Protein AF-A0A2I0QEX5-F1 (afdb_monomer_lite)

Foldseek 3Di:
DDDDDDDDDWDQDPQLVVQLVVVCVLQVPDDSVNSSQLSRCLVVVHQEDEDPDPSQQQSVVSCVVRVHHYHYPVVD

pLDDT: mean 89.96, std 8.97, range [51.03, 97.62]

Sequence (76 aa):
MIEKRKIDFSSPQFKAYSLVEKIKTIESRTEPMDSLNLATAIADDASVFVTMDATLLGNKKLESEFGIKIKHPSEL

Radius of gyration: 12.76 Å; chains: 1; bounding box: 23×42×24 Å

Secondary structure (DSSP, 8-state):
-------------THHHHHHHHHHHH-TTS-HHHHHHHHHHHHTT-SEEE---TTTTT-HHHHHHH--EEE-GGG-

Structure (mmCIF, N/CA/C/O backbone):
data_AF-A0A2I0QEX5-F1
#
_entry.id   AF-A0A2I0QEX5-F1
#
loop_
_atom_site.group_PDB
_atom_site.id
_atom_site.type_symbol
_atom_site.label_atom_id
_atom_site.label_alt_id
_atom_site.label_comp_id
_atom_site.label_asym_id
_atom_site.label_entity_id
_atom_site.label_seq_id
_atom_site.pdbx_PDB_ins_code
_atom_site.Cartn_x
_atom_site.Cartn_y
_atom_site.Cartn_z
_atom_site.occupancy
_atom_site.B_iso_or_equiv
_atom_site.auth_seq_id
_atom_site.auth_comp_id
_atom_site.auth_asym_id
_atom_site.auth_atom_id
_atom_site.pdbx_PDB_model_num
ATOM 1 N N . MET A 1 1 ? 0.365 -31.107 -11.487 1.00 51.03 1 MET A N 1
ATOM 2 C CA . MET A 1 1 ? 0.461 -29.933 -12.381 1.00 51.03 1 MET A CA 1
ATOM 3 C C . MET A 1 1 ? 1.057 -28.807 -11.548 1.00 51.03 1 MET A C 1
ATOM 5 O O . MET A 1 1 ? 0.494 -28.528 -10.503 1.00 51.03 1 MET A O 1
ATOM 9 N N . ILE A 1 2 ? 2.234 -28.275 -11.894 1.00 63.50 2 ILE A N 1
ATOM 10 C CA . ILE A 1 2 ? 2.874 -27.193 -11.121 1.00 63.50 2 ILE A CA 1
ATOM 11 C C . ILE A 1 2 ? 2.498 -25.875 -11.795 1.00 63.50 2 ILE A C 1
ATOM 13 O O . ILE A 1 2 ? 2.887 -25.648 -12.941 1.00 63.50 2 ILE A O 1
ATOM 17 N N . GLU A 1 3 ? 1.735 -25.026 -11.108 1.00 64.94 3 GLU A N 1
ATOM 18 C CA . GLU A 1 3 ? 1.469 -23.664 -11.570 1.00 64.94 3 GLU A CA 1
ATOM 19 C C . GLU A 1 3 ? 2.755 -22.842 -11.469 1.00 64.94 3 GLU A C 1
ATOM 21 O O . GLU A 1 3 ? 3.242 -22.542 -10.379 1.00 64.94 3 GLU A O 1
ATOM 26 N N . LYS A 1 4 ? 3.341 -22.488 -12.615 1.00 77.06 4 LYS A N 1
ATOM 27 C CA . LYS A 1 4 ? 4.468 -21.554 -12.653 1.00 77.06 4 LYS A CA 1
ATOM 28 C C . LYS A 1 4 ? 3.920 -20.139 -12.518 1.00 77.06 4 LYS A C 1
ATOM 30 O O . LYS A 1 4 ? 3.234 -19.660 -13.416 1.00 77.06 4 LYS A O 1
ATOM 35 N N . ARG A 1 5 ? 4.243 -19.470 -11.413 1.00 77.69 5 ARG A N 1
ATOM 36 C CA . ARG A 1 5 ? 3.989 -18.035 -11.238 1.00 77.69 5 ARG A CA 1
ATOM 37 C C . ARG A 1 5 ? 5.252 -17.256 -11.588 1.00 77.69 5 ARG A C 1
ATOM 39 O O . ARG A 1 5 ? 6.354 -17.680 -11.243 1.00 77.69 5 ARG A O 1
ATOM 46 N N . LYS A 1 6 ? 5.091 -16.140 -12.297 1.00 79.00 6 LYS A N 1
ATOM 47 C CA . LYS A 1 6 ? 6.189 -15.209 -12.558 1.00 79.00 6 LYS A CA 1
ATOM 48 C C . LYS A 1 6 ? 6.476 -14.447 -11.264 1.00 79.00 6 LYS A C 1
ATOM 50 O O . LYS A 1 6 ? 5.548 -13.929 -10.652 1.00 79.00 6 LYS A O 1
ATOM 55 N N . ILE A 1 7 ? 7.736 -14.432 -10.848 1.00 82.00 7 ILE A N 1
ATOM 56 C CA . ILE A 1 7 ? 8.210 -13.659 -9.700 1.00 82.00 7 ILE A CA 1
ATOM 57 C C . ILE A 1 7 ? 9.154 -12.608 -10.265 1.00 82.00 7 ILE A C 1
ATOM 59 O O . ILE A 1 7 ? 10.141 -12.962 -10.909 1.00 82.00 7 ILE A O 1
ATOM 63 N N . ASP A 1 8 ? 8.833 -11.343 -10.026 1.00 83.75 8 ASP A N 1
ATOM 64 C CA . ASP A 1 8 ? 9.672 -10.203 -10.371 1.00 83.75 8 ASP A CA 1
ATOM 65 C C . ASP A 1 8 ? 10.051 -9.469 -9.077 1.00 83.75 8 ASP A C 1
ATOM 67 O O . ASP A 1 8 ? 9.288 -9.461 -8.109 1.00 83.75 8 ASP A O 1
ATOM 71 N N . PHE A 1 9 ? 11.239 -8.868 -9.053 1.00 83.75 9 PHE A N 1
ATOM 72 C CA . PHE A 1 9 ? 11.704 -8.055 -7.933 1.00 83.75 9 PHE A CA 1
ATOM 73 C C . PHE A 1 9 ? 11.690 -6.591 -8.351 1.00 83.75 9 PHE A C 1
ATOM 75 O O . PHE A 1 9 ? 12.326 -6.216 -9.336 1.00 83.75 9 PHE A O 1
ATOM 82 N N . SER A 1 10 ? 10.976 -5.770 -7.592 1.00 78.94 10 SER A N 1
ATOM 83 C CA . SER A 1 10 ? 10.903 -4.329 -7.797 1.00 78.94 10 SER A CA 1
ATOM 84 C C . SER A 1 10 ? 11.890 -3.605 -6.888 1.00 78.94 10 SER A C 1
ATOM 86 O O . SER A 1 10 ? 12.142 -4.014 -5.754 1.00 78.94 10 SER A O 1
ATOM 88 N N . SER A 1 11 ? 12.441 -2.496 -7.371 1.00 77.31 11 SER A N 1
ATOM 89 C CA . SER A 1 11 ? 13.196 -1.545 -6.553 1.00 77.31 11 SER A CA 1
ATOM 90 C C . SER A 1 11 ? 12.456 -0.210 -6.535 1.00 77.31 11 SER A C 1
ATOM 92 O O . SER A 1 11 ? 11.901 0.162 -7.573 1.00 77.31 11 SER A O 1
ATOM 94 N N . PRO A 1 12 ? 12.453 0.531 -5.413 1.00 76.69 12 PRO A N 1
ATOM 95 C CA . PRO A 1 12 ? 11.787 1.824 -5.353 1.00 76.69 12 PRO A CA 1
ATOM 96 C C . PRO A 1 12 ? 12.329 2.770 -6.428 1.00 76.69 12 PRO A C 1
ATOM 98 O O . PRO A 1 12 ? 13.515 3.104 -6.446 1.00 76.69 12 PRO A O 1
ATOM 101 N N . GLN A 1 13 ? 11.463 3.191 -7.348 1.00 77.06 13 GLN A N 1
ATOM 102 C CA . GLN A 1 13 ? 11.809 4.176 -8.372 1.00 77.06 13 GLN A CA 1
ATOM 103 C C . GLN A 1 13 ? 11.647 5.599 -7.824 1.00 77.06 13 GLN A C 1
ATOM 105 O O . GLN A 1 13 ? 10.951 5.813 -6.838 1.00 77.06 13 GLN A O 1
ATOM 110 N N . PHE A 1 14 ? 12.217 6.610 -8.491 1.00 73.62 14 PHE A N 1
ATOM 111 C CA . PHE A 1 14 ? 12.108 8.015 -8.058 1.00 73.62 14 PHE A CA 1
ATOM 112 C C . PHE A 1 14 ? 10.652 8.472 -7.823 1.00 73.62 14 PHE A C 1
ATOM 114 O O . PHE A 1 14 ? 10.372 9.221 -6.890 1.00 73.62 14 PHE A O 1
ATOM 121 N N . LYS A 1 15 ? 9.702 7.958 -8.619 1.00 74.81 15 LYS A N 1
ATOM 122 C CA . LYS A 1 15 ? 8.261 8.219 -8.460 1.00 74.81 15 LYS A CA 1
ATOM 123 C C . LYS A 1 15 ? 7.682 7.716 -7.127 1.00 74.81 15 LYS A C 1
ATOM 125 O O . LYS A 1 15 ? 6.654 8.224 -6.697 1.00 74.81 15 LYS A O 1
ATOM 130 N N . ALA A 1 16 ? 8.329 6.758 -6.462 1.00 80.75 16 ALA A N 1
ATOM 131 C CA . ALA A 1 16 ? 7.880 6.228 -5.179 1.00 80.75 16 ALA A CA 1
ATOM 132 C C . ALA A 1 16 ? 8.017 7.256 -4.042 1.00 80.75 16 ALA A C 1
ATOM 134 O O . ALA A 1 16 ? 7.228 7.223 -3.106 1.00 80.75 16 ALA A O 1
ATOM 135 N N . TYR A 1 17 ? 8.951 8.211 -4.117 1.00 85.31 17 TYR A N 1
ATOM 136 C CA . TYR A 1 17 ? 9.166 9.163 -3.018 1.00 85.31 17 TYR A CA 1
ATOM 137 C C . TYR A 1 17 ? 7.995 10.133 -2.815 1.00 85.31 17 TYR A C 1
ATOM 139 O O . TYR A 1 17 ? 7.567 10.336 -1.681 1.00 85.31 17 TYR A O 1
ATOM 147 N N . SER A 1 18 ? 7.415 10.676 -3.890 1.00 90.06 18 SER A N 1
ATOM 148 C CA . SER A 1 18 ? 6.224 11.534 -3.773 1.00 90.06 18 SER A CA 1
ATOM 149 C C . SER A 1 18 ? 4.995 10.751 -3.299 1.00 90.06 18 SER A C 1
ATOM 151 O O . SER A 1 18 ? 4.153 11.279 -2.571 1.00 90.06 18 SER A O 1
ATOM 153 N N . LEU A 1 19 ? 4.906 9.466 -3.658 1.00 94.00 19 LEU A N 1
ATOM 154 C CA . LEU A 1 19 ? 3.871 8.567 -3.151 1.00 94.00 19 LEU A CA 1
ATOM 155 C C . LEU A 1 19 ? 4.037 8.298 -1.653 1.00 94.00 19 LEU A C 1
ATOM 157 O O . LEU A 1 19 ? 3.039 8.310 -0.938 1.00 94.00 19 LEU A O 1
ATOM 161 N N . VAL A 1 20 ? 5.267 8.130 -1.154 1.00 94.38 20 VAL A N 1
ATOM 162 C CA . VAL A 1 20 ? 5.535 7.964 0.286 1.00 94.38 20 VAL A CA 1
ATOM 163 C C . VAL A 1 20 ? 5.011 9.153 1.089 1.00 94.38 20 VAL A C 1
ATOM 165 O O . VAL A 1 20 ? 4.337 8.953 2.099 1.00 94.38 20 VAL A O 1
ATOM 168 N N . GLU A 1 21 ? 5.270 10.385 0.645 1.00 93.31 21 GLU A N 1
ATOM 169 C CA . GLU A 1 21 ? 4.759 11.588 1.321 1.00 93.31 21 GLU A CA 1
ATOM 170 C C . GLU A 1 21 ? 3.226 11.613 1.360 1.00 93.31 21 GLU A C 1
ATOM 172 O O . GLU A 1 21 ? 2.616 11.906 2.395 1.00 93.31 21 GLU A O 1
ATOM 177 N N . LYS A 1 22 ? 2.586 11.231 0.251 1.00 94.81 22 LYS A N 1
ATOM 178 C CA . LYS A 1 22 ? 1.126 11.158 0.158 1.00 94.81 22 LYS A CA 1
ATOM 179 C C . LYS A 1 22 ? 0.540 10.058 1.049 1.00 94.81 22 LYS A C 1
ATOM 181 O O . LYS A 1 22 ? -0.439 10.309 1.748 1.00 94.81 22 LYS A O 1
ATOM 186 N N . ILE A 1 23 ? 1.156 8.876 1.086 1.00 94.88 23 ILE A N 1
ATOM 187 C CA . ILE A 1 23 ? 0.762 7.770 1.974 1.00 94.88 23 ILE A CA 1
ATOM 188 C C . ILE A 1 23 ? 0.840 8.220 3.434 1.00 94.88 23 ILE A C 1
ATOM 190 O O . ILE A 1 23 ? -0.142 8.084 4.161 1.00 94.88 23 ILE A O 1
ATOM 194 N N . LYS A 1 24 ? 1.952 8.842 3.842 1.00 94.56 24 LYS A N 1
ATOM 195 C CA . LYS A 1 24 ? 2.130 9.353 5.211 1.00 94.56 24 LYS A CA 1
ATOM 196 C C . LYS A 1 24 ? 1.162 10.475 5.580 1.00 94.56 24 LYS A C 1
ATOM 198 O O . LYS A 1 24 ? 0.843 10.643 6.753 1.00 94.56 24 LYS A O 1
ATOM 203 N N . THR A 1 25 ? 0.675 11.227 4.596 1.00 95.38 25 THR A N 1
ATOM 204 C CA . THR A 1 25 ? -0.379 12.228 4.816 1.00 95.38 25 THR A CA 1
ATOM 205 C C . THR A 1 25 ? -1.727 11.567 5.135 1.00 95.38 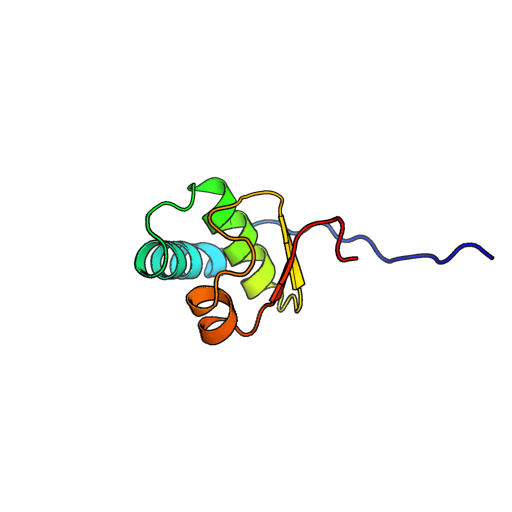25 THR A C 1
ATOM 207 O O . THR A 1 25 ? -2.509 12.108 5.914 1.00 95.38 25 THR A O 1
ATOM 210 N N . ILE A 1 26 ? -2.003 10.388 4.568 1.00 95.25 26 ILE A N 1
ATOM 211 C CA . ILE A 1 26 ? -3.260 9.646 4.765 1.00 95.25 26 ILE A CA 1
ATOM 212 C C . ILE A 1 26 ? -3.214 8.772 6.026 1.00 95.25 26 ILE A C 1
ATOM 214 O O . ILE A 1 26 ? -4.183 8.748 6.788 1.00 95.25 26 ILE A O 1
ATOM 218 N N . GLU A 1 27 ? -2.107 8.060 6.245 1.00 93.31 27 GLU A N 1
ATOM 219 C CA . GLU A 1 27 ? -1.850 7.234 7.428 1.00 93.31 27 GLU A CA 1
ATOM 220 C C . GLU A 1 27 ? -0.436 7.517 7.947 1.00 93.31 27 GLU A C 1
ATOM 222 O O . GLU A 1 27 ? 0.562 6.951 7.495 1.00 93.31 27 GLU A O 1
ATOM 227 N N . SER A 1 28 ? -0.361 8.423 8.918 1.00 93.88 28 SER A N 1
ATOM 228 C CA . SER A 1 28 ? 0.896 8.925 9.476 1.00 93.88 28 SER A CA 1
ATOM 229 C C . SER A 1 28 ? 1.618 7.930 10.378 1.00 93.88 28 SER A C 1
ATOM 231 O O . SER A 1 28 ? 2.804 8.119 10.647 1.00 93.88 28 SER A O 1
ATOM 233 N N . ARG A 1 29 ? 0.930 6.878 10.841 1.00 93.12 29 ARG A N 1
ATOM 234 C CA . ARG A 1 29 ? 1.524 5.824 11.679 1.00 93.12 29 ARG A CA 1
ATOM 235 C C . ARG A 1 29 ? 2.220 4.741 10.863 1.00 93.12 29 ARG A C 1
ATOM 237 O O . ARG A 1 29 ? 2.836 3.867 11.458 1.00 93.12 29 ARG A O 1
ATOM 244 N N . THR A 1 30 ? 2.115 4.791 9.535 1.00 90.81 30 THR A N 1
ATOM 245 C CA . THR A 1 30 ? 2.808 3.842 8.665 1.00 90.81 30 THR A CA 1
ATOM 246 C C . THR A 1 30 ? 4.315 4.009 8.833 1.00 90.81 30 THR A C 1
ATOM 248 O O . THR A 1 30 ? 4.854 5.113 8.674 1.00 90.81 30 THR A O 1
ATOM 251 N N . GLU A 1 31 ? 5.009 2.908 9.100 1.00 91.44 31 GLU A N 1
ATOM 252 C CA . GLU A 1 31 ? 6.465 2.903 9.169 1.00 91.44 31 GLU A CA 1
ATOM 253 C C . GLU A 1 31 ? 7.073 3.360 7.823 1.00 91.44 31 GLU A C 1
ATOM 255 O O . GLU A 1 31 ? 6.482 3.161 6.749 1.00 91.44 31 GLU A O 1
ATOM 260 N N . PRO A 1 32 ? 8.258 4.003 7.822 1.00 89.81 32 PRO A N 1
ATOM 261 C CA . PRO A 1 32 ? 8.863 4.523 6.597 1.00 89.81 32 PRO A CA 1
ATOM 262 C C . PRO A 1 32 ? 9.075 3.459 5.514 1.00 89.81 32 PRO A C 1
ATOM 264 O O . PRO A 1 32 ? 8.852 3.739 4.337 1.00 89.81 32 PRO A O 1
ATOM 267 N N . MET A 1 33 ? 9.486 2.251 5.908 1.00 91.25 33 MET A N 1
ATOM 268 C CA . MET A 1 33 ? 9.748 1.161 4.968 1.00 91.25 33 MET A CA 1
ATOM 269 C C . MET A 1 33 ? 8.452 0.601 4.378 1.00 91.25 33 MET A C 1
ATOM 271 O O . MET A 1 33 ? 8.379 0.374 3.174 1.00 91.25 33 MET A O 1
ATOM 275 N N . ASP A 1 34 ? 7.406 0.451 5.190 1.00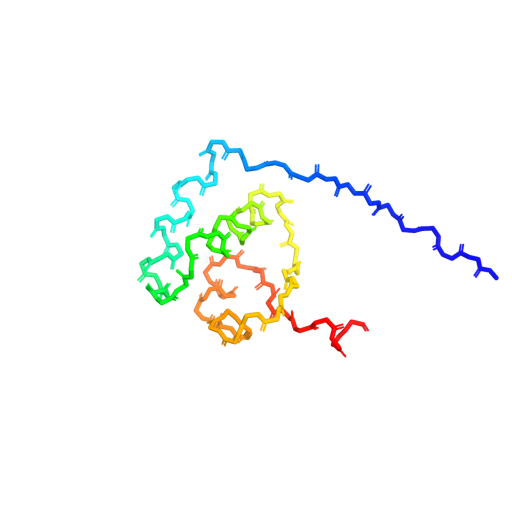 92.69 34 ASP A N 1
ATOM 276 C CA . ASP A 1 34 ? 6.101 -0.018 4.720 1.00 92.69 34 ASP A CA 1
ATOM 277 C C . ASP A 1 34 ? 5.448 0.990 3.772 1.00 92.69 34 ASP A C 1
ATOM 279 O O . ASP A 1 34 ? 4.919 0.613 2.725 1.00 92.69 34 ASP A O 1
ATOM 283 N N . SER A 1 35 ? 5.605 2.286 4.061 1.00 93.81 35 SER A N 1
ATOM 284 C CA . SER A 1 35 ? 5.203 3.359 3.145 1.00 93.81 35 SER A CA 1
ATOM 285 C C . SER A 1 35 ? 5.932 3.256 1.801 1.00 93.81 35 SER A C 1
ATOM 287 O O . SER A 1 35 ? 5.316 3.426 0.751 1.00 93.81 35 SER A O 1
ATOM 289 N N . LEU A 1 36 ? 7.240 2.972 1.818 1.00 94.62 36 LEU A N 1
ATOM 290 C CA . LEU A 1 36 ? 8.059 2.838 0.610 1.00 94.62 36 LEU A CA 1
ATOM 291 C C . LEU A 1 36 ? 7.700 1.588 -0.202 1.00 94.62 36 LEU A C 1
ATOM 293 O O . LEU A 1 36 ? 7.624 1.652 -1.430 1.00 94.62 36 LEU A O 1
ATOM 297 N N . ASN A 1 37 ? 7.444 0.468 0.471 1.00 94.75 37 ASN A N 1
ATOM 298 C CA . ASN A 1 37 ? 7.022 -0.777 -0.166 1.00 94.75 37 ASN A CA 1
ATOM 299 C C . ASN A 1 37 ? 5.652 -0.617 -0.832 1.00 94.75 37 ASN A C 1
ATOM 301 O O . ASN A 1 37 ? 5.490 -0.982 -1.996 1.00 94.75 37 ASN A O 1
ATOM 305 N N . LEU A 1 38 ? 4.692 -0.004 -0.133 1.00 95.25 38 LEU A N 1
ATOM 306 C CA . LEU A 1 38 ? 3.377 0.295 -0.692 1.00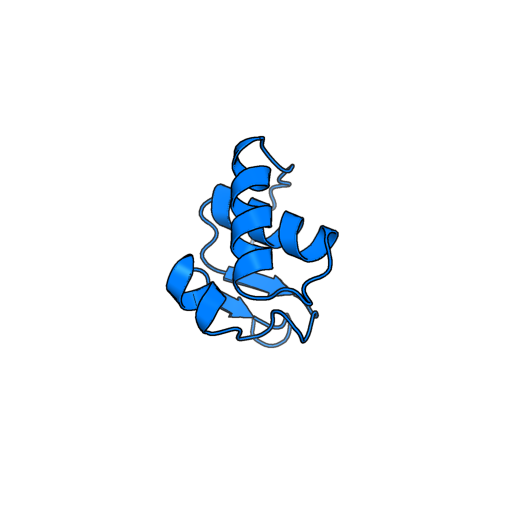 95.25 38 LEU A CA 1
ATOM 307 C C . LEU A 1 38 ? 3.482 1.270 -1.874 1.00 95.25 38 LEU A C 1
ATOM 309 O O . LEU A 1 38 ? 2.893 1.024 -2.923 1.00 95.25 38 LEU A O 1
ATOM 313 N N . ALA A 1 39 ? 4.278 2.335 -1.744 1.00 95.50 39 ALA A N 1
ATOM 314 C CA . ALA A 1 39 ? 4.533 3.278 -2.833 1.00 95.50 39 ALA A CA 1
ATOM 315 C C . ALA A 1 39 ? 5.137 2.599 -4.069 1.00 95.50 39 ALA A C 1
ATOM 317 O O . ALA A 1 39 ? 4.762 2.925 -5.192 1.00 95.50 39 ALA A O 1
ATOM 318 N N . THR A 1 40 ? 6.052 1.650 -3.866 1.00 94.50 40 THR A N 1
ATOM 319 C CA . THR A 1 40 ? 6.661 0.875 -4.955 1.00 94.50 40 THR A CA 1
ATOM 320 C C . THR A 1 40 ? 5.619 -0.005 -5.639 1.00 94.50 40 THR A C 1
ATOM 322 O O . THR A 1 40 ? 5.509 0.034 -6.858 1.00 94.50 40 THR A O 1
ATOM 325 N N . ALA A 1 41 ? 4.789 -0.719 -4.871 1.00 94.06 41 ALA A N 1
ATOM 326 C CA . ALA A 1 41 ? 3.712 -1.537 -5.427 1.00 94.06 41 ALA A CA 1
ATOM 327 C C . ALA A 1 41 ? 2.710 -0.703 -6.244 1.00 94.06 41 ALA A C 1
ATOM 329 O O . ALA A 1 41 ? 2.299 -1.118 -7.322 1.00 94.06 41 ALA A O 1
ATOM 330 N N . ILE A 1 42 ? 2.357 0.493 -5.764 1.00 94.31 42 ILE A N 1
ATOM 331 C CA . ILE A 1 42 ? 1.493 1.429 -6.496 1.00 94.31 42 ILE A CA 1
ATOM 332 C C . ILE A 1 42 ? 2.175 1.918 -7.781 1.00 94.31 42 ILE A C 1
ATOM 334 O O . ILE A 1 42 ? 1.532 1.985 -8.821 1.00 94.31 42 ILE A O 1
ATOM 338 N N . ALA A 1 43 ? 3.466 2.261 -7.725 1.00 92.56 43 ALA A N 1
ATOM 339 C CA . ALA A 1 43 ? 4.216 2.734 -8.890 1.00 92.56 43 ALA A CA 1
ATOM 340 C C . ALA A 1 43 ? 4.363 1.667 -9.989 1.00 92.56 43 ALA A C 1
ATOM 342 O O . ALA A 1 43 ? 4.476 2.026 -11.160 1.00 92.56 43 ALA A O 1
ATOM 343 N N . ASP A 1 44 ? 4.336 0.392 -9.604 1.00 91.19 44 ASP A N 1
ATOM 344 C CA . ASP A 1 44 ? 4.370 -0.764 -10.503 1.00 91.19 44 ASP A CA 1
ATOM 345 C C . ASP A 1 44 ? 2.956 -1.251 -10.902 1.00 91.19 44 ASP A C 1
ATOM 347 O O . ASP A 1 44 ? 2.802 -2.364 -11.407 1.00 91.19 44 ASP A O 1
ATOM 351 N N . ASP A 1 45 ? 1.916 -0.436 -10.671 1.00 91.62 45 ASP A N 1
ATOM 352 C CA . ASP A 1 45 ? 0.510 -0.717 -10.999 1.00 91.62 45 ASP A CA 1
ATOM 353 C C . ASP A 1 45 ? -0.020 -2.036 -10.393 1.00 91.62 45 ASP A C 1
ATOM 355 O O . ASP A 1 45 ? -0.861 -2.739 -10.971 1.00 91.62 45 ASP A O 1
ATOM 359 N N . ALA A 1 46 ? 0.459 -2.402 -9.199 1.00 92.88 46 ALA A N 1
ATOM 360 C CA . ALA A 1 46 ? -0.018 -3.588 -8.503 1.00 92.88 46 ALA A CA 1
ATOM 361 C C . ALA A 1 46 ? -1.492 -3.435 -8.093 1.00 92.88 46 ALA A C 1
ATOM 363 O O . ALA A 1 46 ? -1.903 -2.448 -7.486 1.00 92.88 46 ALA A O 1
ATOM 364 N N . SER A 1 47 ? -2.294 -4.470 -8.349 1.00 94.81 47 SER A N 1
ATOM 365 C CA . SER A 1 47 ? -3.705 -4.508 -7.930 1.00 94.81 47 SER A CA 1
ATOM 366 C C . SER A 1 47 ? -3.894 -4.925 -6.468 1.00 94.81 47 SER A C 1
ATOM 368 O O . SER A 1 47 ? -4.906 -4.590 -5.846 1.00 94.81 47 SER A O 1
ATOM 370 N N . VAL A 1 48 ? -2.926 -5.653 -5.903 1.00 95.94 48 VAL A N 1
ATOM 371 C CA . VAL A 1 48 ? -2.951 -6.155 -4.526 1.00 95.94 48 VAL A CA 1
ATOM 372 C C . VAL A 1 48 ? -1.581 -5.954 -3.885 1.00 95.94 48 VAL A C 1
ATOM 374 O O . VAL A 1 48 ? -0.576 -6.439 -4.398 1.00 95.94 48 VAL A O 1
ATOM 377 N N . PHE A 1 49 ? -1.556 -5.285 -2.736 1.00 96.31 49 PHE A N 1
ATOM 378 C CA . PHE A 1 49 ? -0.423 -5.233 -1.824 1.00 96.31 49 PHE A CA 1
ATOM 379 C C . PHE A 1 49 ? -0.666 -6.197 -0.666 1.00 96.31 49 PHE A C 1
ATOM 381 O O . PHE A 1 49 ? -1.730 -6.192 -0.045 1.00 96.31 49 PHE A O 1
ATOM 388 N N . VAL A 1 50 ? 0.318 -7.041 -0.382 1.00 95.56 50 VAL A N 1
ATOM 389 C CA . VAL A 1 50 ? 0.217 -8.077 0.645 1.00 95.56 50 VAL A CA 1
ATOM 390 C C . VAL A 1 50 ? 1.144 -7.704 1.789 1.00 95.56 50 VAL A C 1
ATOM 392 O O . VAL A 1 50 ? 2.339 -7.517 1.575 1.00 95.56 50 VAL A O 1
ATOM 395 N N . THR A 1 51 ? 0.603 -7.600 2.999 1.0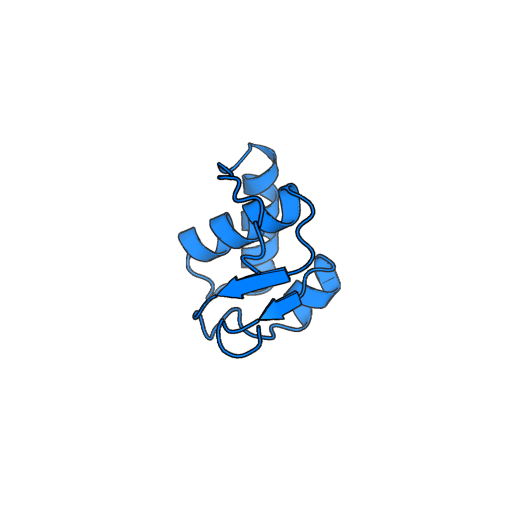0 95.06 51 THR A N 1
ATOM 396 C CA . THR A 1 51 ? 1.383 -7.241 4.190 1.00 95.06 51 THR A CA 1
ATOM 397 C C . THR A 1 51 ? 0.801 -7.875 5.449 1.00 95.06 51 THR A C 1
ATOM 399 O O . THR A 1 51 ? -0.358 -8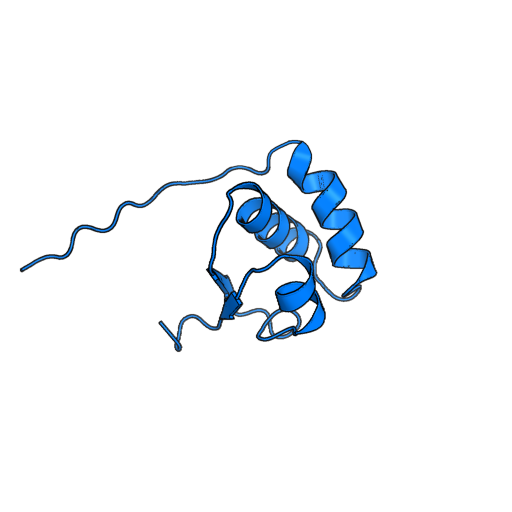.277 5.476 1.00 95.06 51 THR A O 1
ATOM 402 N N . MET A 1 52 ? 1.612 -7.975 6.500 1.00 95.31 52 MET A N 1
ATOM 403 C CA . MET A 1 52 ? 1.153 -8.318 7.851 1.00 95.31 52 MET A CA 1
ATOM 404 C C . MET A 1 52 ? 0.970 -7.072 8.734 1.00 95.31 52 MET A C 1
ATOM 406 O O . MET A 1 52 ? 0.540 -7.197 9.878 1.00 95.31 52 MET A O 1
ATOM 410 N N . ASP A 1 53 ? 1.299 -5.878 8.230 1.00 93.38 53 ASP A N 1
ATOM 411 C CA . ASP A 1 53 ? 1.192 -4.628 8.983 1.00 93.38 53 ASP A CA 1
ATOM 412 C C . ASP A 1 53 ? -0.276 -4.241 9.218 1.00 93.38 53 ASP A C 1
ATOM 414 O O . ASP A 1 53 ? -1.007 -3.852 8.303 1.00 93.38 53 ASP A O 1
ATOM 418 N N . ALA A 1 54 ? -0.695 -4.302 10.482 1.00 91.62 54 ALA A N 1
ATOM 419 C CA . ALA A 1 54 ? -2.048 -3.980 10.917 1.00 91.62 54 ALA A CA 1
ATOM 420 C C . ALA A 1 54 ? -2.467 -2.522 10.652 1.00 91.62 54 ALA A C 1
ATOM 422 O O . ALA A 1 54 ? -3.664 -2.242 10.604 1.00 91.62 54 ALA A O 1
ATOM 423 N N . THR A 1 55 ? -1.524 -1.590 10.482 1.00 90.50 55 THR A N 1
ATOM 424 C CA . THR A 1 55 ? -1.832 -0.185 10.156 1.00 90.50 55 THR A CA 1
ATOM 425 C C . THR A 1 55 ? -2.257 -0.005 8.695 1.00 90.50 55 THR A C 1
ATOM 427 O O . THR A 1 55 ? -3.034 0.900 8.369 1.00 90.50 55 THR A O 1
ATOM 430 N N . LEU A 1 56 ? -1.797 -0.903 7.820 1.00 94.12 56 LEU A N 1
ATOM 431 C CA . LEU A 1 56 ? -2.080 -0.892 6.388 1.00 94.12 56 LEU A CA 1
ATOM 432 C C . LEU A 1 56 ? -3.220 -1.833 5.998 1.00 94.12 56 LEU A C 1
ATOM 434 O O . LEU A 1 56 ? -3.972 -1.528 5.067 1.00 94.12 56 LEU A O 1
ATOM 438 N N . LEU A 1 57 ? -3.360 -2.963 6.694 1.00 95.38 57 LEU A N 1
ATOM 439 C CA . LEU A 1 57 ? -4.357 -3.986 6.386 1.00 95.38 57 LEU A CA 1
ATOM 440 C C . LEU A 1 57 ? -5.772 -3.414 6.280 1.00 95.38 57 LEU A C 1
ATOM 442 O O . LEU A 1 57 ? -6.316 -2.839 7.223 1.00 95.38 57 LEU A O 1
ATOM 446 N N . GLY A 1 58 ? -6.377 -3.580 5.101 1.00 91.44 58 GLY A N 1
ATOM 447 C CA . GLY A 1 58 ? -7.733 -3.119 4.822 1.00 91.44 58 GLY A CA 1
ATOM 448 C C . GLY A 1 58 ? -7.944 -1.605 4.945 1.00 91.44 58 GLY A C 1
ATOM 449 O O . GLY A 1 58 ? -9.100 -1.178 5.046 1.00 91.44 58 GLY A O 1
ATOM 450 N N . ASN A 1 59 ? -6.881 -0.789 4.933 1.00 95.88 59 ASN A N 1
ATOM 451 C CA . ASN A 1 59 ? -6.973 0.661 5.092 1.00 95.88 59 ASN A CA 1
ATOM 452 C C . ASN A 1 59 ? -7.732 1.305 3.917 1.00 95.88 59 ASN A C 1
ATOM 454 O O . ASN A 1 59 ? -7.173 1.604 2.862 1.00 95.88 59 ASN A O 1
ATOM 458 N N . LYS A 1 60 ? -9.035 1.550 4.112 1.00 96.75 60 LYS A N 1
ATOM 459 C CA . LYS A 1 60 ? -9.959 1.987 3.050 1.00 96.75 60 LYS A CA 1
ATOM 460 C C . LYS A 1 60 ? -9.607 3.321 2.410 1.00 96.75 60 LYS A C 1
ATOM 462 O O . LYS A 1 60 ? -9.946 3.522 1.247 1.00 96.75 60 LYS A O 1
ATOM 467 N N . LYS A 1 61 ? -8.926 4.214 3.133 1.00 97.06 61 LYS A N 1
ATOM 468 C CA . LYS A 1 61 ? -8.482 5.494 2.569 1.00 97.06 61 LYS A CA 1
ATOM 469 C C . LYS A 1 61 ? -7.381 5.266 1.540 1.00 97.06 61 LYS A C 1
ATOM 471 O O . LYS A 1 61 ? -7.501 5.750 0.422 1.00 97.06 61 LYS A O 1
ATOM 476 N N . LEU A 1 62 ? -6.364 4.478 1.895 1.00 96.62 62 LEU A N 1
ATOM 477 C CA . LEU A 1 62 ? -5.276 4.123 0.982 1.00 96.62 62 LEU A CA 1
ATOM 478 C C . LEU A 1 62 ? -5.789 3.290 -0.202 1.00 96.62 62 LEU A C 1
ATOM 480 O O . LEU A 1 62 ? -5.452 3.589 -1.344 1.00 96.62 62 LEU A O 1
ATOM 484 N N . GLU A 1 63 ? -6.659 2.303 0.049 1.00 97.44 63 GLU A N 1
ATOM 485 C CA . GLU A 1 63 ? -7.240 1.486 -1.027 1.00 97.44 63 GLU A CA 1
ATOM 486 C C . GLU A 1 63 ? -8.039 2.326 -2.033 1.00 97.44 63 GLU A C 1
ATOM 488 O O . GLU A 1 63 ? -7.944 2.112 -3.240 1.00 97.44 63 GLU A O 1
ATOM 493 N N . SER A 1 64 ? -8.843 3.277 -1.545 1.00 97.12 64 SER A N 1
ATOM 494 C CA . SER A 1 64 ? -9.656 4.140 -2.406 1.00 97.12 64 SER A CA 1
ATOM 495 C C . SER A 1 64 ? -8.819 5.174 -3.153 1.00 97.12 64 SER A C 1
ATOM 497 O O . SER A 1 64 ? -9.132 5.470 -4.301 1.00 97.12 64 SER A O 1
ATOM 499 N N . GLU A 1 65 ? -7.793 5.737 -2.513 1.00 97.19 65 GLU A N 1
ATOM 500 C CA . GLU A 1 65 ? -6.946 6.772 -3.112 1.00 97.19 65 GLU A CA 1
ATOM 501 C C . GLU A 1 65 ? -6.086 6.217 -4.251 1.00 97.19 65 GLU A C 1
ATOM 503 O O . GLU A 1 65 ? -5.916 6.868 -5.279 1.00 97.19 65 GLU A O 1
ATOM 508 N N . PHE A 1 66 ? -5.532 5.016 -4.063 1.00 95.94 66 PHE A N 1
ATOM 509 C CA . PHE A 1 66 ? -4.542 4.445 -4.976 1.00 95.94 66 PHE A CA 1
ATOM 510 C C . PHE A 1 66 ? -5.076 3.286 -5.824 1.00 95.94 66 PHE A C 1
ATOM 512 O O . PHE A 1 66 ? -4.343 2.751 -6.648 1.00 95.94 66 PHE A O 1
ATOM 51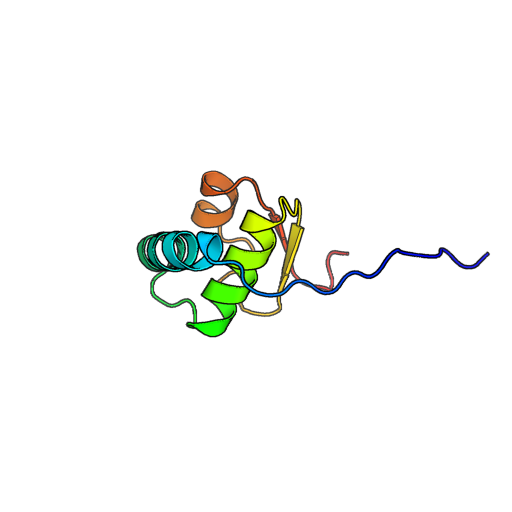9 N N . GLY A 1 67 ? -6.333 2.875 -5.633 1.00 95.88 67 GLY A N 1
ATOM 520 C CA . GLY A 1 67 ? -6.942 1.789 -6.408 1.00 95.88 67 GLY A CA 1
ATOM 521 C C . GLY A 1 67 ? -6.342 0.402 -6.141 1.00 95.88 67 GLY A C 1
ATOM 522 O O . GLY A 1 67 ? -6.586 -0.525 -6.910 1.00 95.88 67 GLY A O 1
ATOM 523 N N . ILE A 1 68 ? -5.584 0.242 -5.054 1.00 96.81 68 ILE A N 1
ATOM 524 C CA . ILE A 1 68 ? -4.926 -1.006 -4.651 1.00 96.81 68 ILE A CA 1
ATOM 525 C C . ILE A 1 68 ? -5.714 -1.700 -3.535 1.00 96.81 68 ILE A C 1
ATOM 527 O O . ILE A 1 68 ? -6.347 -1.044 -2.709 1.00 96.81 68 ILE A O 1
ATOM 531 N N . LYS A 1 69 ? -5.697 -3.035 -3.475 1.00 97.62 69 LYS A N 1
ATOM 532 C CA . LYS A 1 69 ? -6.217 -3.792 -2.320 1.00 97.62 69 LYS A CA 1
ATOM 533 C C . LYS A 1 69 ? -5.098 -4.147 -1.363 1.00 97.62 69 LYS A C 1
ATOM 535 O O . LYS A 1 69 ? -4.082 -4.660 -1.811 1.00 97.62 69 LYS A O 1
ATOM 540 N N . ILE A 1 70 ? -5.292 -3.934 -0.065 1.00 97.00 70 ILE A N 1
ATOM 541 C CA . ILE A 1 70 ? -4.284 -4.271 0.943 1.00 97.00 70 ILE A CA 1
ATOM 542 C C . ILE A 1 70 ? -4.776 -5.472 1.743 1.00 97.00 70 ILE A C 1
ATOM 544 O O . ILE A 1 70 ? -5.723 -5.355 2.523 1.00 97.00 70 ILE A O 1
ATOM 548 N N . LYS A 1 71 ? -4.142 -6.626 1.529 1.00 97.19 71 LYS A N 1
ATOM 549 C CA . LYS A 1 71 ? -4.593 -7.919 2.054 1.00 97.19 71 LYS A CA 1
ATOM 550 C C . LYS A 1 71 ? -3.577 -8.569 2.976 1.00 97.19 71 LYS A C 1
ATOM 552 O O . LYS A 1 71 ? -2.367 -8.409 2.808 1.00 97.19 71 LYS A O 1
ATOM 557 N N . HIS A 1 72 ? -4.090 -9.382 3.891 1.00 96.19 72 HIS A N 1
ATOM 558 C CA . HIS A 1 72 ? -3.265 -10.292 4.668 1.00 96.19 72 HIS A CA 1
ATOM 559 C C . HIS A 1 72 ? -2.867 -11.513 3.813 1.00 96.19 72 HIS A C 1
ATOM 561 O O . HIS A 1 72 ? -3.689 -11.984 3.022 1.00 96.19 72 HIS A O 1
ATOM 567 N N . PRO A 1 73 ? -1.652 -12.082 3.967 1.00 94.50 73 PRO A N 1
ATOM 568 C CA . PRO A 1 73 ? -1.238 -13.281 3.234 1.00 94.50 73 PRO A CA 1
ATOM 569 C C . PRO A 1 73 ? -2.200 -14.471 3.347 1.00 94.50 73 PRO A C 1
ATOM 571 O O . PRO A 1 73 ? -2.272 -15.281 2.432 1.00 94.50 73 PRO A O 1
ATOM 574 N N . SER A 1 74 ? -2.947 -14.585 4.450 1.00 94.56 74 SER A N 1
ATOM 575 C CA . SER A 1 74 ? -3.928 -15.665 4.657 1.00 94.56 74 SER A CA 1
ATOM 576 C C . SER A 1 74 ? -5.209 -15.528 3.826 1.00 94.56 74 SER A C 1
ATOM 578 O O . SER A 1 74 ? -6.061 -16.406 3.893 1.00 94.56 74 SER A O 1
ATOM 580 N N . GLU A 1 75 ? -5.392 -14.417 3.112 1.00 89.38 75 GLU A N 1
ATOM 581 C CA . GLU A 1 75 ? -6.564 -14.141 2.266 1.00 89.38 75 GLU A CA 1
ATOM 582 C C . GLU A 1 75 ? -6.299 -14.416 0.773 1.00 89.38 75 GLU A C 1
ATOM 584 O O . GLU A 1 75 ? -7.079 -13.983 -0.087 1.00 89.38 75 GLU A O 1
ATOM 589 N N . LEU A 1 76 ? -5.170 -15.062 0.464 1.00 79.31 76 LEU A N 1
ATOM 590 C CA . LEU A 1 76 ? -4.703 -15.383 -0.887 1.00 79.31 76 LEU A CA 1
ATOM 591 C C . LEU A 1 76 ? -4.919 -16.850 -1.255 1.00 79.31 76 LEU A C 1
ATOM 593 O O . LEU A 1 76 ? -4.816 -17.715 -0.358 1.00 79.31 76 LEU A O 1
#